Protein AF-Q72FJ0-F1 (afdb_monomer_lite)

Foldseek 3Di:
DKPVVLVVVLVVVQWDFPDDDQKIKTAHPVGQIDIHGPDIDDDDPVNQVVSCVRRVHHPD

Organism: Nitratidesulfovibrio vulgaris (strain ATCC 29579 / DSM 644 / CCUG 34227 / NCIMB 8303 / VKM B-1760 / Hildenborough) (NCBI:txid882)

Radius of gyration: 10.42 Å; chains: 1; bounding box: 25×23×22 Å

Secondary structure (DSSP, 8-state):
-BHHHHHHHHHHTT-EEEE-SSEEEEE-TTS-EEEEESSS-BPPHHHHHHHHHHHTS---

Sequence (60 aa):
MKTTELVKRLKGLGFQEVGGKKHIKYRHPDGRWTVISKGSHEISVDLLKNMEKQIKEKLT

Structure (mmCIF, N/CA/C/O backbone):
data_AF-Q72FJ0-F1
#
_entry.id   AF-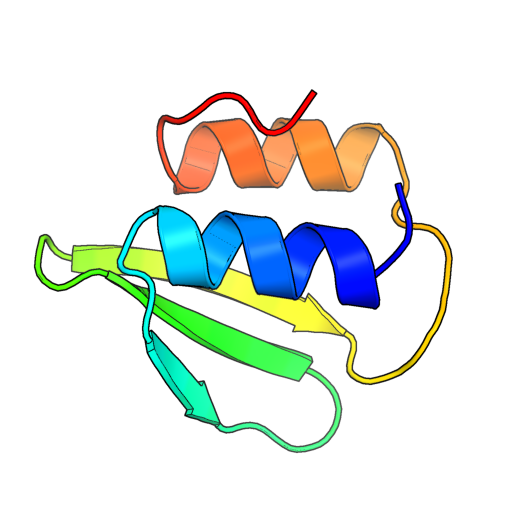Q72FJ0-F1
#
loop_
_atom_site.group_PDB
_atom_site.id
_atom_site.type_symbol
_atom_site.label_atom_id
_atom_site.label_alt_id
_atom_site.label_comp_id
_atom_site.label_asym_id
_atom_site.label_entity_id
_atom_site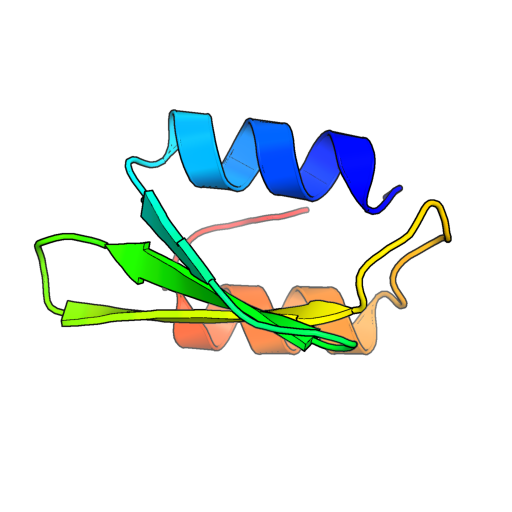.label_seq_id
_atom_site.pdbx_PDB_ins_code
_atom_site.Cartn_x
_atom_site.Cartn_y
_atom_site.Cartn_z
_atom_site.occupancy
_atom_site.B_iso_or_equiv
_atom_site.auth_seq_id
_atom_site.auth_comp_id
_atom_site.auth_asym_id
_atom_site.auth_atom_id
_atom_site.pdbx_PDB_model_num
ATOM 1 N N . MET A 1 1 ? 10.670 8.039 0.129 1.00 84.62 1 MET A N 1
ATOM 2 C CA . MET A 1 1 ? 10.522 6.671 0.693 1.00 84.62 1 MET A CA 1
ATOM 3 C C . MET A 1 1 ? 10.718 5.655 -0.423 1.00 84.62 1 MET A C 1
ATOM 5 O O . MET A 1 1 ? 10.190 5.858 -1.514 1.00 84.62 1 MET A O 1
ATOM 9 N N . LYS A 1 2 ? 11.474 4.578 -0.173 1.00 92.06 2 LYS A N 1
ATOM 10 C CA . LYS A 1 2 ? 11.678 3.498 -1.156 1.00 92.06 2 LYS A CA 1
ATOM 11 C C . LYS A 1 2 ? 10.491 2.534 -1.173 1.00 92.06 2 LYS A C 1
ATOM 13 O O . LYS A 1 2 ? 9.867 2.301 -0.140 1.00 92.06 2 LYS A O 1
ATOM 18 N N . THR A 1 3 ? 10.233 1.900 -2.316 1.00 92.19 3 THR A N 1
ATOM 19 C CA . THR A 1 3 ? 9.181 0.877 -2.464 1.00 92.19 3 THR A CA 1
ATOM 20 C C . THR A 1 3 ? 9.280 -0.225 -1.406 1.00 92.19 3 THR A C 1
ATOM 22 O O . THR A 1 3 ? 8.276 -0.621 -0.823 1.00 92.19 3 THR A O 1
ATOM 25 N N . THR A 1 4 ? 10.492 -0.702 -1.113 1.00 91.44 4 THR A N 1
ATOM 26 C CA . THR A 1 4 ? 10.737 -1.763 -0.123 1.00 91.44 4 THR A CA 1
ATOM 27 C C . THR A 1 4 ? 10.325 -1.362 1.293 1.00 91.44 4 THR A C 1
ATOM 29 O O . THR A 1 4 ? 9.784 -2.183 2.031 1.00 91.44 4 THR A O 1
ATOM 32 N N . GLU A 1 5 ? 10.546 -0.104 1.666 1.00 92.12 5 GLU A N 1
ATOM 33 C CA . GLU A 1 5 ? 10.160 0.448 2.966 1.00 92.12 5 GLU A CA 1
ATOM 34 C C . GLU A 1 5 ? 8.646 0.629 3.072 1.00 92.12 5 GLU A C 1
ATOM 36 O O . GLU A 1 5 ? 8.043 0.225 4.067 1.00 92.12 5 GLU A O 1
ATOM 41 N N . LEU A 1 6 ? 8.009 1.116 2.004 1.00 92.56 6 LEU A N 1
ATOM 42 C CA . LEU A 1 6 ? 6.554 1.212 1.939 1.00 92.56 6 LEU A CA 1
ATOM 43 C C . LEU A 1 6 ? 5.883 -0.162 2.067 1.00 92.56 6 LEU A C 1
ATOM 45 O O . LEU A 1 6 ? 4.907 -0.302 2.798 1.00 92.56 6 LEU A O 1
ATOM 49 N N . VAL A 1 7 ? 6.410 -1.188 1.394 1.00 92.69 7 VAL A N 1
ATOM 50 C CA . VAL A 1 7 ? 5.881 -2.557 1.498 1.00 92.69 7 VAL A CA 1
ATOM 51 C C . VAL A 1 7 ? 5.985 -3.078 2.931 1.00 92.69 7 VAL A C 1
ATOM 53 O O . VAL A 1 7 ? 5.041 -3.697 3.421 1.00 92.69 7 VAL A O 1
ATOM 56 N N . LYS A 1 8 ? 7.095 -2.808 3.630 1.00 93.25 8 LYS A N 1
ATOM 57 C CA . LYS A 1 8 ? 7.232 -3.157 5.053 1.00 93.25 8 LYS A CA 1
ATOM 58 C C . LYS A 1 8 ? 6.196 -2.429 5.913 1.00 93.25 8 LYS A C 1
ATOM 60 O O . LYS A 1 8 ? 5.553 -3.085 6.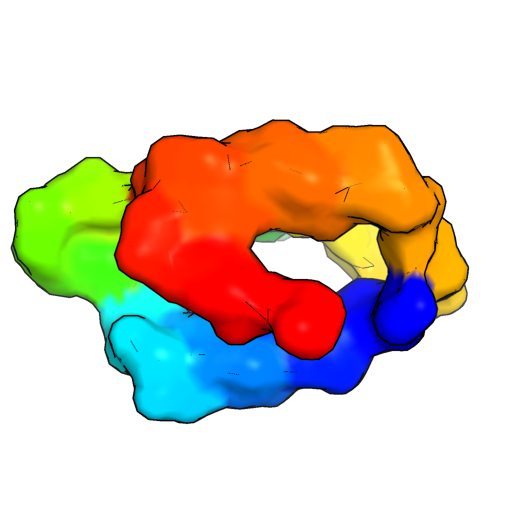728 1.00 93.25 8 LYS A O 1
ATOM 65 N N . ARG A 1 9 ? 5.984 -1.122 5.697 1.00 93.38 9 ARG A N 1
ATOM 66 C CA . ARG A 1 9 ? 4.939 -0.347 6.395 1.00 93.38 9 ARG A CA 1
ATOM 67 C C . ARG A 1 9 ? 3.546 -0.925 6.144 1.00 93.38 9 ARG A C 1
ATOM 69 O O . ARG A 1 9 ? 2.841 -1.208 7.101 1.00 93.38 9 ARG A O 1
ATOM 76 N N . LEU A 1 10 ? 3.174 -1.178 4.889 1.00 93.50 10 LEU A N 1
ATOM 77 C CA . LEU A 1 10 ? 1.868 -1.754 4.548 1.00 93.50 10 LEU A CA 1
ATOM 78 C C . LEU A 1 10 ? 1.635 -3.113 5.213 1.00 93.50 10 LEU A C 1
ATOM 80 O O . LEU A 1 10 ? 0.565 -3.339 5.771 1.00 93.50 10 LEU A O 1
ATOM 84 N N . LYS A 1 11 ? 2.637 -3.999 5.207 1.00 93.12 11 LYS A N 1
ATOM 85 C CA . LYS A 1 11 ? 2.546 -5.289 5.907 1.00 93.12 11 LYS A CA 1
ATOM 86 C C . LYS A 1 11 ? 2.389 -5.111 7.419 1.00 93.12 11 LYS A C 1
ATOM 88 O O . LYS A 1 11 ? 1.579 -5.807 8.018 1.00 93.12 11 LYS A O 1
ATOM 93 N N . GLY A 1 12 ? 3.110 -4.161 8.022 1.00 94.44 12 GLY A N 1
ATOM 94 C CA . GLY A 1 12 ? 2.961 -3.807 9.440 1.00 94.44 12 GLY A CA 1
ATOM 95 C C . GLY A 1 12 ? 1.580 -3.241 9.789 1.00 94.44 12 GLY A C 1
ATOM 96 O O . GLY A 1 12 ? 1.088 -3.473 10.885 1.00 94.44 12 GLY A O 1
ATOM 97 N N . LEU A 1 13 ? 0.926 -2.574 8.836 1.00 93.19 13 LEU A N 1
ATOM 98 C CA . LEU A 1 13 ? -0.456 -2.095 8.940 1.00 93.19 13 LEU A CA 1
ATOM 99 C C . LEU A 1 13 ? -1.503 -3.184 8.643 1.00 93.19 13 LEU A C 1
ATOM 101 O O . LEU A 1 13 ? -2.685 -2.877 8.571 1.00 93.19 13 LEU A O 1
ATOM 105 N N . GLY A 1 14 ? -1.099 -4.438 8.416 1.00 94.75 14 GLY A N 1
ATOM 106 C CA . GLY A 1 14 ? -2.019 -5.550 8.150 1.00 94.75 14 GLY A CA 1
ATOM 107 C C . GLY A 1 14 ? -2.490 -5.675 6.697 1.00 94.75 14 GLY A C 1
ATOM 108 O O . GLY A 1 14 ? -3.382 -6.474 6.408 1.00 94.75 14 GLY A O 1
ATOM 109 N N . PHE A 1 15 ? -1.915 -4.920 5.754 1.00 96.31 15 PHE A N 1
ATOM 110 C CA . PHE A 1 15 ? -2.209 -5.109 4.333 1.00 96.31 15 PHE A CA 1
ATOM 111 C C . PHE A 1 15 ? -1.543 -6.382 3.805 1.00 96.31 15 PHE A C 1
ATOM 113 O O . PHE A 1 15 ? -0.354 -6.632 4.011 1.00 96.31 15 PHE A O 1
ATOM 120 N N . GLN A 1 16 ? -2.306 -7.152 3.038 1.00 95.62 16 GLN A N 1
ATOM 121 C CA . GLN A 1 16 ? -1.883 -8.394 2.406 1.00 95.62 16 GLN A CA 1
ATOM 122 C C . GLN A 1 16 ? -1.676 -8.193 0.907 1.00 95.62 16 GLN A C 1
ATOM 124 O O . GLN A 1 16 ? -2.457 -7.513 0.239 1.00 95.62 16 GLN A O 1
ATOM 129 N N . GLU A 1 17 ? -0.618 -8.794 0.370 1.00 94.44 17 GLU A N 1
ATOM 130 C CA . GLU A 1 17 ? -0.370 -8.817 -1.068 1.00 94.44 17 GLU A CA 1
ATOM 131 C C . GLU A 1 17 ? -1.374 -9.755 -1.750 1.00 94.44 17 GLU A C 1
ATOM 133 O O . GLU A 1 17 ? -1.423 -10.944 -1.453 1.00 94.44 17 GLU A O 1
ATOM 138 N N . VAL A 1 18 ? -2.167 -9.218 -2.679 1.00 93.88 18 VAL A N 1
ATOM 139 C CA . VAL A 1 18 ? -3.140 -9.981 -3.486 1.00 93.88 18 VAL A CA 1
ATOM 140 C C . VAL A 1 18 ? -2.546 -10.364 -4.851 1.00 93.88 18 VAL A C 1
ATOM 142 O O . VAL A 1 18 ? -3.111 -11.168 -5.587 1.00 93.88 18 VAL A O 1
ATOM 145 N N . GLY A 1 19 ? -1.377 -9.810 -5.184 1.00 88.50 19 GLY A N 1
ATOM 146 C CA . GLY A 1 19 ? -0.609 -10.128 -6.384 1.00 88.50 19 GLY A CA 1
ATOM 147 C C . GLY A 1 19 ? -0.691 -9.069 -7.486 1.00 88.50 19 GLY A C 1
ATOM 148 O O . GLY A 1 19 ? -1.296 -8.003 -7.340 1.00 88.50 19 GLY A O 1
ATOM 149 N N . GLY A 1 20 ? -0.009 -9.364 -8.593 1.00 90.06 20 GLY A N 1
ATOM 150 C CA . GLY A 1 20 ? 0.120 -8.504 -9.769 1.00 90.06 20 GLY A CA 1
ATOM 151 C C . GLY A 1 20 ? 1.476 -8.679 -10.466 1.00 90.06 20 GLY A C 1
ATOM 152 O O . GLY A 1 20 ? 2.432 -9.173 -9.872 1.00 90.06 20 GLY A O 1
ATOM 153 N N . LYS A 1 21 ? 1.575 -8.309 -11.751 1.00 87.00 21 LYS A N 1
ATOM 154 C CA . LYS A 1 21 ? 2.830 -8.445 -12.523 1.00 87.00 21 LYS A CA 1
ATOM 155 C C . LYS A 1 21 ? 3.730 -7.216 -12.377 1.00 87.00 21 LYS A C 1
ATOM 157 O O . LYS A 1 21 ? 4.805 -7.299 -11.790 1.00 87.00 21 LYS A O 1
ATOM 162 N N . LYS A 1 22 ? 3.282 -6.076 -12.914 1.00 88.31 22 LYS A N 1
ATOM 163 C CA . LYS A 1 22 ? 4.009 -4.792 -12.885 1.00 88.31 22 LYS A CA 1
ATOM 164 C C . LYS A 1 22 ? 3.581 -3.903 -11.720 1.00 88.31 22 LYS A C 1
ATOM 166 O O . LYS A 1 22 ? 4.398 -3.175 -11.171 1.00 88.31 22 LYS A O 1
ATOM 171 N N . HIS A 1 23 ? 2.315 -3.992 -11.334 1.00 91.31 23 HIS A N 1
ATOM 172 C CA . HIS A 1 23 ? 1.752 -3.296 -10.188 1.00 91.31 23 HIS A CA 1
ATOM 173 C C . HIS A 1 23 ? 1.153 -4.334 -9.251 1.00 91.31 23 HIS A C 1
ATOM 175 O O . HIS A 1 23 ? 0.378 -5.179 -9.693 1.00 91.31 23 HIS A O 1
ATOM 181 N N . ILE A 1 24 ? 1.561 -4.292 -7.992 1.00 94.00 24 ILE A N 1
ATOM 182 C CA . ILE A 1 24 ? 1.154 -5.209 -6.940 1.00 94.00 24 ILE A CA 1
ATOM 183 C C . ILE A 1 24 ? 0.007 -4.574 -6.168 1.00 94.00 24 ILE A C 1
ATOM 185 O O . ILE A 1 24 ? 0.126 -3.441 -5.694 1.00 94.00 24 ILE A O 1
ATOM 189 N N . LYS A 1 25 ? -1.100 -5.305 -6.040 1.00 94.88 25 LYS A N 1
ATOM 190 C CA . LYS A 1 25 ? -2.244 -4.884 -5.236 1.00 94.88 25 LYS A CA 1
ATOM 191 C C . LYS A 1 25 ? -2.078 -5.351 -3.795 1.00 94.88 25 LYS A C 1
ATOM 193 O O . LYS A 1 25 ? -1.786 -6.518 -3.545 1.00 94.88 25 LYS A O 1
ATOM 198 N N . TYR A 1 26 ? -2.335 -4.442 -2.864 1.00 95.44 26 TYR A N 1
ATOM 199 C CA . TYR A 1 26 ? -2.362 -4.694 -1.430 1.00 95.44 26 TYR A CA 1
ATOM 200 C C . TYR A 1 26 ? -3.769 -4.442 -0.900 1.00 95.44 26 TYR A C 1
ATOM 202 O O . TYR A 1 26 ? -4.363 -3.407 -1.206 1.00 95.44 26 TYR A O 1
ATOM 210 N N . ARG A 1 27 ? -4.313 -5.374 -0.118 1.00 96.00 27 ARG A N 1
ATOM 211 C CA . ARG A 1 27 ? -5.657 -5.286 0.462 1.00 96.00 27 ARG A CA 1
ATOM 212 C C . ARG A 1 27 ? -5.594 -5.515 1.964 1.00 96.00 27 ARG A C 1
ATOM 214 O O . ARG A 1 27 ? -4.932 -6.440 2.416 1.00 96.00 27 ARG A O 1
ATOM 221 N N . HIS A 1 28 ? -6.293 -4.685 2.715 1.00 96.00 28 HIS A N 1
ATOM 222 C CA . HIS A 1 28 ? -6.487 -4.856 4.144 1.00 96.00 28 HIS A CA 1
ATOM 223 C C . HIS A 1 28 ? -7.830 -5.574 4.404 1.00 96.00 28 HIS A C 1
ATOM 225 O O . HIS A 1 28 ? -8.774 -5.389 3.622 1.00 96.00 28 HIS A O 1
ATOM 231 N N . PRO A 1 29 ? -7.949 -6.399 5.463 1.00 94.06 29 PRO A N 1
ATOM 232 C CA . PRO A 1 29 ? -9.180 -7.131 5.780 1.00 94.06 29 PRO A CA 1
ATOM 233 C C . PRO A 1 29 ? -10.433 -6.257 5.940 1.00 94.06 29 PRO A C 1
ATOM 235 O O . PRO A 1 29 ? -11.530 -6.702 5.619 1.00 94.06 29 PRO A O 1
ATOM 238 N N . ASP A 1 30 ? -10.280 -4.999 6.359 1.00 93.50 30 ASP A N 1
ATOM 239 C CA . ASP A 1 30 ? -11.391 -4.036 6.482 1.00 93.50 30 ASP A CA 1
ATOM 240 C C . ASP A 1 30 ? -11.908 -3.463 5.148 1.00 93.50 30 ASP A C 1
ATOM 242 O O . ASP A 1 30 ? -12.801 -2.617 5.137 1.00 93.50 30 ASP A O 1
ATOM 246 N N . GLY A 1 31 ? -11.340 -3.888 4.016 1.00 91.75 31 GLY A N 1
ATOM 247 C CA . GLY A 1 31 ? -11.750 -3.459 2.681 1.00 91.75 31 GLY A CA 1
ATOM 248 C C . GLY A 1 31 ? -10.910 -2.340 2.062 1.00 91.75 31 GLY A C 1
ATOM 249 O O . GLY A 1 31 ? -11.061 -2.093 0.861 1.00 91.75 31 GLY A O 1
ATOM 250 N N . ARG A 1 32 ? -9.985 -1.708 2.800 1.00 94.38 32 ARG A N 1
ATOM 251 C CA . ARG A 1 32 ? -9.014 -0.764 2.216 1.00 94.38 32 ARG A CA 1
ATOM 252 C C . ARG A 1 32 ? -8.093 -1.483 1.229 1.00 94.38 32 ARG A C 1
ATOM 254 O O . ARG A 1 32 ? -7.725 -2.642 1.419 1.00 94.38 32 ARG A O 1
ATOM 261 N N . TRP A 1 33 ? -7.683 -0.799 0.167 1.00 94.75 33 TRP A N 1
ATOM 262 C CA . TRP A 1 33 ? -6.703 -1.337 -0.774 1.00 94.75 33 TRP A CA 1
ATOM 263 C C . TRP A 1 33 ? -5.861 -0.232 -1.394 1.00 94.75 33 TRP A C 1
ATOM 265 O O . TRP A 1 33 ? -6.274 0.922 -1.473 1.00 94.75 33 TRP A O 1
ATOM 275 N N . THR A 1 34 ? -4.674 -0.605 -1.851 1.00 95.06 34 THR A N 1
ATOM 276 C CA . THR A 1 34 ? -3.792 0.275 -2.610 1.00 95.06 34 THR A CA 1
ATOM 277 C C . THR A 1 34 ? -2.953 -0.531 -3.600 1.00 95.06 34 THR A C 1
ATOM 279 O O . THR A 1 34 ? -2.971 -1.766 -3.592 1.00 95.06 34 THR A O 1
ATOM 282 N N . VAL A 1 35 ? -2.261 0.153 -4.505 1.00 94.31 35 VAL A N 1
ATOM 283 C CA . VAL A 1 35 ? -1.472 -0.458 -5.575 1.00 94.31 35 VAL A CA 1
ATOM 284 C C . VAL A 1 35 ? -0.105 0.203 -5.637 1.00 94.31 35 VAL A C 1
ATOM 286 O O . VAL A 1 35 ? 0.002 1.425 -5.616 1.00 94.31 35 VAL A O 1
ATOM 289 N N . ILE A 1 36 ? 0.940 -0.614 -5.752 1.00 91.88 36 ILE A N 1
ATOM 290 C CA . ILE A 1 36 ? 2.331 -0.160 -5.819 1.00 91.88 36 ILE A CA 1
ATOM 291 C C . ILE A 1 36 ? 3.003 -0.769 -7.048 1.00 91.88 36 ILE A C 1
ATOM 293 O O . ILE A 1 36 ? 2.823 -1.946 -7.345 1.00 91.88 36 ILE A O 1
ATOM 297 N N . SER A 1 37 ? 3.810 0.002 -7.772 1.00 90.69 37 SER A N 1
ATOM 298 C CA . SER A 1 37 ? 4.708 -0.518 -8.810 1.00 90.69 37 SER A CA 1
ATOM 299 C C . SER A 1 37 ? 5.735 -1.497 -8.230 1.00 90.69 37 SER A C 1
ATOM 301 O O . SER A 1 37 ? 6.429 -1.206 -7.259 1.00 90.69 37 SER A O 1
ATOM 303 N N . LYS A 1 38 ? 5.874 -2.667 -8.855 1.00 86.31 38 LYS A N 1
ATOM 304 C CA . LYS A 1 38 ? 6.885 -3.664 -8.498 1.00 86.31 38 LYS A CA 1
ATOM 305 C C . LYS A 1 38 ? 8.283 -3.116 -8.799 1.00 86.31 38 LYS A C 1
ATOM 307 O O . LYS A 1 38 ? 8.507 -2.542 -9.861 1.00 86.31 38 LYS A O 1
ATOM 312 N N . GLY A 1 39 ? 9.225 -3.335 -7.886 1.00 85.38 39 GLY A N 1
ATOM 313 C CA . GLY A 1 39 ? 10.631 -2.962 -8.049 1.00 85.38 39 GLY A CA 1
ATOM 314 C C . GLY A 1 39 ? 11.168 -2.176 -6.858 1.00 85.38 39 GLY A C 1
ATOM 315 O O . GLY A 1 39 ? 10.513 -2.072 -5.825 1.00 85.38 39 GLY A O 1
ATOM 316 N N . SER A 1 40 ? 12.372 -1.629 -7.014 1.00 85.00 40 SER A N 1
ATOM 317 C CA . SER A 1 40 ? 13.015 -0.776 -6.014 1.00 85.00 40 SER A CA 1
ATOM 318 C C . SER A 1 40 ? 13.258 0.599 -6.617 1.00 85.00 40 SER A C 1
ATOM 320 O O . SER A 1 40 ? 14.242 0.806 -7.318 1.00 85.00 40 SER A O 1
ATOM 322 N N . HIS A 1 41 ? 12.343 1.524 -6.360 1.00 89.50 41 HIS A N 1
ATOM 323 C CA . HIS A 1 41 ? 12.459 2.923 -6.757 1.00 89.50 41 HIS A CA 1
ATOM 324 C C . HIS A 1 41 ? 11.966 3.818 -5.623 1.00 89.50 41 HIS A C 1
ATOM 326 O O . HIS A 1 41 ? 11.398 3.357 -4.626 1.00 89.50 41 HIS A O 1
ATOM 332 N N . GLU A 1 42 ? 12.225 5.109 -5.759 1.00 91.94 42 GLU A N 1
ATOM 333 C CA . GLU A 1 42 ? 11.627 6.094 -4.877 1.00 91.94 42 GLU A CA 1
ATOM 334 C C . GLU A 1 42 ? 10.194 6.378 -5.295 1.00 91.94 42 GLU A C 1
ATOM 336 O O . GLU A 1 42 ? 9.871 6.474 -6.479 1.00 91.94 42 GLU A O 1
ATOM 341 N N . ILE A 1 43 ? 9.329 6.493 -4.297 1.00 91.06 43 ILE A N 1
ATOM 342 C CA . ILE A 1 43 ? 7.933 6.841 -4.504 1.00 91.06 43 ILE A CA 1
ATOM 343 C C . ILE A 1 43 ? 7.798 8.347 -4.356 1.00 91.06 43 ILE A C 1
ATOM 345 O O . ILE A 1 43 ? 8.262 8.918 -3.365 1.00 91.06 43 ILE A O 1
ATOM 349 N N . SER A 1 44 ? 7.165 8.975 -5.347 1.00 91.25 44 SER A N 1
ATOM 350 C CA . SER A 1 44 ? 6.901 10.408 -5.315 1.00 91.25 44 SER A CA 1
ATOM 351 C C . SER A 1 44 ? 6.023 10.775 -4.120 1.00 91.25 44 SER A C 1
ATOM 353 O O . SER A 1 44 ? 5.153 10.012 -3.690 1.00 91.25 44 SER A O 1
ATOM 355 N N . VAL A 1 45 ? 6.237 11.978 -3.594 1.00 91.56 45 VAL A N 1
ATOM 356 C CA . VAL A 1 45 ? 5.475 12.500 -2.455 1.00 91.56 45 VAL A CA 1
ATOM 357 C C . VAL A 1 45 ? 3.978 12.565 -2.773 1.00 91.56 45 VAL A C 1
ATOM 359 O O . VAL A 1 45 ? 3.160 12.222 -1.924 1.00 91.56 45 VAL A O 1
ATOM 362 N N . ASP A 1 46 ? 3.603 12.93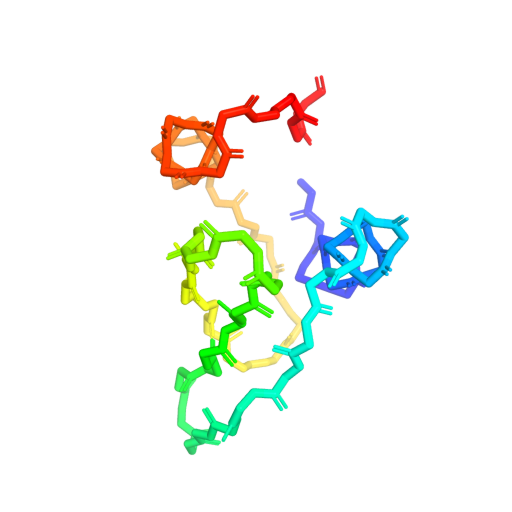0 -4.000 1.00 92.69 46 ASP A N 1
ATOM 363 C CA . ASP A 1 46 ? 2.202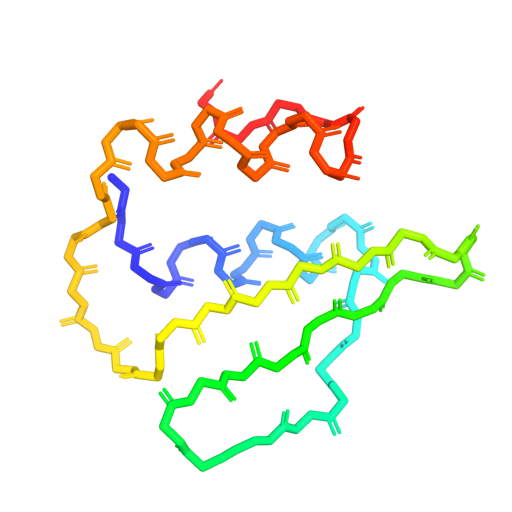 12.970 -4.433 1.00 92.69 46 ASP A CA 1
ATOM 364 C C . ASP A 1 46 ? 1.540 11.593 -4.429 1.00 92.69 46 ASP A C 1
ATOM 366 O O . ASP A 1 46 ? 0.393 11.454 -3.998 1.00 92.69 46 ASP A O 1
ATOM 370 N N . LEU A 1 47 ? 2.266 10.554 -4.857 1.00 91.38 47 LEU A N 1
ATOM 371 C CA . LEU A 1 47 ? 1.755 9.189 -4.808 1.00 91.38 47 LEU A CA 1
ATOM 372 C C . LEU A 1 47 ? 1.572 8.739 -3.356 1.00 91.38 47 LEU A C 1
ATOM 374 O O . LEU A 1 47 ? 0.524 8.188 -3.034 1.00 91.38 47 LEU A O 1
ATOM 378 N N . LEU A 1 48 ? 2.520 9.045 -2.465 1.00 92.31 48 LEU A N 1
ATOM 379 C CA . LEU A 1 48 ? 2.375 8.754 -1.035 1.00 92.31 48 LEU A CA 1
ATOM 380 C C . LEU A 1 48 ? 1.142 9.435 -0.440 1.00 92.31 48 LEU A C 1
ATOM 382 O O . LEU A 1 48 ? 0.310 8.748 0.140 1.00 92.31 48 LEU A O 1
ATOM 386 N N . LYS A 1 49 ? 0.953 10.737 -0.673 1.00 93.06 49 LYS A N 1
ATOM 387 C CA . LYS A 1 49 ? -0.226 11.482 -0.196 1.00 93.06 49 LYS A CA 1
ATOM 388 C C . LYS A 1 49 ? -1.541 10.901 -0.712 1.00 93.06 49 LYS A C 1
ATOM 390 O O . LYS A 1 49 ? -2.540 10.859 0.005 1.00 93.06 49 LYS A O 1
ATOM 395 N N . ASN A 1 50 ? -1.568 10.455 -1.965 1.00 92.62 50 ASN A N 1
ATOM 396 C CA . ASN A 1 50 ? -2.746 9.804 -2.531 1.00 92.62 50 ASN A CA 1
ATOM 397 C C . ASN A 1 50 ? -2.999 8.437 -1.890 1.00 92.62 50 ASN A C 1
ATOM 399 O O . ASN A 1 50 ? -4.147 8.099 -1.600 1.00 92.62 50 ASN A O 1
ATOM 403 N N . MET A 1 51 ? -1.943 7.672 -1.621 1.00 92.50 51 MET A N 1
ATOM 404 C CA . MET A 1 51 ? -2.046 6.398 -0.920 1.00 92.50 51 MET A CA 1
ATOM 405 C C . MET A 1 51 ? -2.532 6.581 0.517 1.00 92.50 51 MET A C 1
ATOM 407 O O . MET A 1 51 ? -3.435 5.857 0.920 1.00 92.50 51 MET A O 1
ATOM 411 N N . GLU A 1 52 ? -2.030 7.573 1.256 1.00 93.94 52 GLU A N 1
ATOM 412 C CA . GLU A 1 52 ? -2.491 7.903 2.615 1.00 93.94 52 GLU A CA 1
ATOM 413 C C . GLU A 1 52 ? -4.004 8.135 2.665 1.00 93.94 52 GLU A C 1
ATOM 415 O O . GLU A 1 52 ? -4.686 7.633 3.556 1.00 93.94 52 GLU A O 1
ATOM 420 N N . LYS A 1 53 ? -4.565 8.816 1.658 1.00 92.75 53 LYS A N 1
ATOM 421 C CA . LYS A 1 53 ? -6.019 9.003 1.534 1.00 92.75 53 LYS A CA 1
ATOM 422 C C . LYS A 1 53 ? -6.764 7.689 1.286 1.00 92.75 53 LYS A C 1
ATOM 424 O O . LYS A 1 53 ? -7.838 7.488 1.847 1.00 92.75 53 LYS A O 1
ATOM 429 N N . GLN A 1 54 ? -6.214 6.798 0.458 1.00 90.19 54 GLN A N 1
ATOM 430 C CA . GLN A 1 54 ? -6.821 5.492 0.156 1.00 90.19 54 GLN A CA 1
ATOM 431 C C . GLN A 1 54 ? -6.817 4.569 1.374 1.00 90.19 54 GLN A C 1
ATOM 433 O O . GLN A 1 54 ? -7.816 3.909 1.663 1.00 90.19 54 GLN A O 1
ATOM 438 N N . ILE A 1 55 ? -5.688 4.521 2.082 1.00 92.81 55 ILE A N 1
ATOM 439 C CA . ILE A 1 55 ? -5.505 3.629 3.222 1.00 92.81 55 ILE A CA 1
ATOM 440 C C . ILE A 1 55 ? -5.905 4.269 4.549 1.00 92.81 55 ILE A C 1
ATOM 442 O O . ILE A 1 55 ? -5.916 3.569 5.547 1.00 92.81 55 ILE A O 1
ATOM 446 N N . LYS A 1 56 ? -6.266 5.556 4.583 1.00 90.62 56 LYS A N 1
ATOM 447 C CA . LYS A 1 56 ? -6.643 6.299 5.800 1.00 90.62 56 LYS A CA 1
ATOM 448 C C . LYS A 1 56 ? -5.598 6.220 6.929 1.00 90.62 56 LYS A C 1
ATOM 450 O O . LYS A 1 56 ? -5.955 6.321 8.094 1.00 90.62 56 LYS A O 1
ATOM 455 N N . GLU A 1 57 ? -4.326 6.053 6.579 1.00 89.00 57 GLU A N 1
ATOM 456 C CA . GLU A 1 57 ? -3.180 5.975 7.497 1.00 89.00 57 GLU A CA 1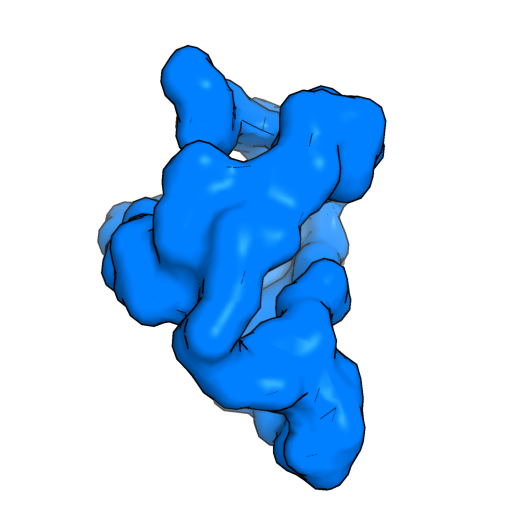
ATOM 457 C C . GLU A 1 57 ? -2.085 6.924 7.013 1.00 89.00 57 GLU A C 1
ATOM 459 O O . GLU A 1 57 ? -1.987 7.193 5.812 1.00 89.00 57 GLU A O 1
ATOM 464 N N . LYS A 1 58 ? -1.229 7.389 7.927 1.00 85.38 58 LYS A N 1
ATOM 465 C CA . LYS A 1 58 ? -0.039 8.165 7.560 1.00 85.38 58 LYS A CA 1
ATOM 466 C C . LYS A 1 58 ? 1.095 7.246 7.100 1.00 85.38 58 LYS A C 1
ATOM 468 O O . LYS A 1 58 ? 1.468 6.293 7.780 1.00 85.38 58 LYS A O 1
ATOM 473 N N . LEU A 1 59 ? 1.653 7.562 5.938 1.00 80.94 59 LEU A N 1
ATOM 474 C CA . LEU A 1 59 ? 2.799 6.916 5.303 1.00 80.94 59 LEU A CA 1
ATOM 475 C C . LEU A 1 59 ? 4.023 7.832 5.250 1.00 80.94 59 LEU A C 1
ATOM 477 O O . LEU A 1 59 ? 5.105 7.322 4.947 1.00 80.94 59 LEU A O 1
ATOM 481 N N . THR A 1 60 ? 3.876 9.123 5.555 1.00 66.69 60 THR A N 1
ATOM 482 C CA . THR A 1 60 ? 4.971 10.037 5.911 1.00 66.69 60 THR A CA 1
ATOM 483 C C . THR A 1 60 ? 5.134 10.090 7.419 1.00 66.69 60 THR A C 1
ATOM 485 O O . THR A 1 60 ? 4.216 10.611 8.092 1.00 66.69 60 THR A O 1
#

InterPro domains:
  IPR012933 HicA mRNA interferase family [PF07927] (5-55)
  IPR038570 HicA superfamily [G3DSA:3.30.920.30] (1-59)

pLDDT: mean 91.41, std 4.48, range [66.69, 96.31]